Protein AF-Q00P27-F1 (afdb_monomer_lite)

Organism: Sus scrofa (NCBI:txid9823)

InterPro domains:
  IPR020831 Glyceraldehyde/Erythrose phosphate dehydrogenase family [PTHR10836] (1-33)

Foldseek 3Di:
DALWAWDPPPKDDPDPPDIDTDIDDDPPVSVVD

Radius of gyration: 12.44 Å; chains: 1; bounding box: 25×11×29 Å

pLDDT: mean 95.69, std 4.46, range [80.5, 98.44]

Structure (mmCIF, N/CA/C/O backbone):
data_AF-Q00P27-F1
#
_entry.id   AF-Q00P27-F1
#
loop_
_atom_site.group_PDB
_atom_site.id
_atom_site.type_symbol
_atom_site.label_atom_id
_atom_site.label_alt_id
_atom_site.label_comp_id
_atom_site.label_asym_id
_atom_site.label_entity_id
_atom_site.label_seq_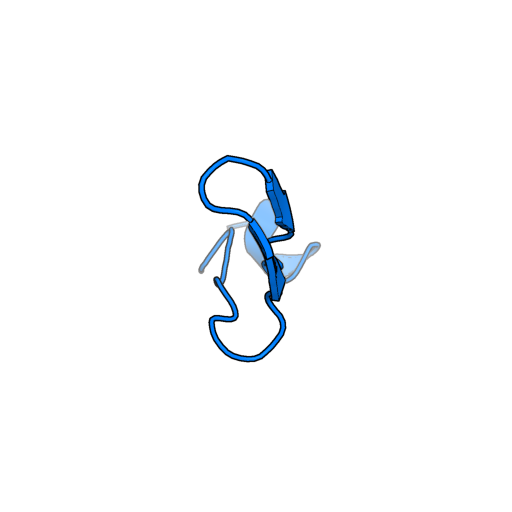id
_atom_site.pdbx_PDB_ins_code
_atom_site.Cartn_x
_atom_site.Cartn_y
_atom_site.Cartn_z
_atom_site.occupancy
_atom_site.B_iso_or_equiv
_atom_site.auth_seq_id
_atom_site.auth_comp_id
_atom_site.auth_asym_id
_atom_site.auth_atom_id
_atom_site.pdbx_PDB_model_num
ATOM 1 N N . THR A 1 1 ? 6.598 4.272 -16.885 1.00 80.62 1 THR A N 1
ATOM 2 C CA . THR A 1 1 ? 5.805 3.183 -16.253 1.00 80.62 1 THR A CA 1
ATOM 3 C C . THR A 1 1 ? 5.474 3.537 -14.822 1.00 80.62 1 THR A C 1
ATOM 5 O O . THR A 1 1 ? 5.943 4.561 -14.350 1.00 80.62 1 THR A O 1
ATOM 8 N N . HIS A 1 2 ? 4.600 2.778 -14.153 1.00 90.00 2 HIS A N 1
ATOM 9 C CA . HIS A 1 2 ? 4.178 3.093 -12.785 1.00 90.00 2 HIS A CA 1
ATOM 10 C C . HIS A 1 2 ? 5.186 2.544 -11.770 1.00 90.00 2 HIS A C 1
ATOM 12 O O . HIS A 1 2 ? 5.453 1.345 -11.757 1.00 90.00 2 HIS A O 1
ATOM 18 N N . SER A 1 3 ? 5.705 3.413 -10.901 1.00 95.31 3 SER A N 1
ATOM 19 C CA . SER A 1 3 ? 6.554 3.039 -9.760 1.00 95.31 3 SER A CA 1
ATOM 20 C C . SER A 1 3 ? 5.759 2.485 -8.572 1.00 95.31 3 SER A C 1
ATOM 22 O O . SER A 1 3 ? 6.339 1.945 -7.638 1.00 95.31 3 SER A O 1
ATOM 24 N N . SER A 1 4 ? 4.432 2.638 -8.583 1.00 96.81 4 SER A N 1
ATOM 25 C CA . SER A 1 4 ? 3.520 2.181 -7.536 1.00 96.81 4 SER A CA 1
ATOM 26 C C . SER A 1 4 ? 2.112 2.059 -8.119 1.00 96.81 4 SER A C 1
ATOM 28 O O . SER A 1 4 ? 1.582 3.025 -8.671 1.00 96.81 4 SER A O 1
ATOM 30 N N . THR A 1 5 ? 1.516 0.875 -8.017 1.00 97.62 5 THR A N 1
ATOM 31 C CA . THR A 1 5 ? 0.143 0.569 -8.432 1.00 97.62 5 THR A CA 1
ATOM 32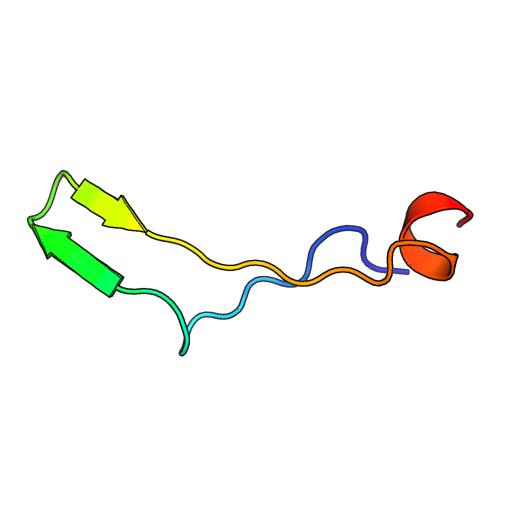 C C . THR A 1 5 ? -0.634 0.102 -7.209 1.00 97.62 5 THR A C 1
ATOM 34 O O . THR A 1 5 ? -0.487 -1.036 -6.762 1.00 97.62 5 THR A O 1
ATOM 37 N N . PHE A 1 6 ? -1.445 1.000 -6.651 1.00 97.94 6 PHE A N 1
ATOM 38 C CA . PHE A 1 6 ? -2.228 0.723 -5.450 1.00 97.94 6 PHE A CA 1
ATOM 39 C C . PHE A 1 6 ? -3.333 -0.310 -5.713 1.00 97.94 6 PHE A C 1
ATOM 41 O O . PHE A 1 6 ? -4.115 -0.161 -6.653 1.00 97.94 6 PHE A O 1
ATOM 48 N N . ASP A 1 7 ? -3.419 -1.324 -4.849 1.00 98.00 7 ASP A N 1
ATOM 49 C CA . ASP A 1 7 ? -4.448 -2.360 -4.889 1.00 98.00 7 ASP A CA 1
ATOM 50 C C . ASP A 1 7 ? -5.492 -2.115 -3.790 1.00 98.00 7 ASP A C 1
ATOM 52 O O . ASP A 1 7 ? -5.299 -2.440 -2.615 1.00 98.00 7 ASP A O 1
ATOM 56 N N . ALA A 1 8 ? -6.622 -1.530 -4.192 1.00 97.19 8 ALA A N 1
ATOM 57 C CA . ALA A 1 8 ? -7.727 -1.225 -3.289 1.00 97.19 8 ALA A CA 1
ATOM 58 C C . ALA A 1 8 ? -8.438 -2.480 -2.747 1.00 97.19 8 ALA A C 1
ATOM 60 O O . ALA A 1 8 ? -9.094 -2.395 -1.710 1.00 97.19 8 ALA A O 1
ATOM 61 N N . GLY A 1 9 ? -8.323 -3.627 -3.426 1.00 97.75 9 GLY A N 1
ATOM 62 C CA . GLY A 1 9 ? -8.976 -4.876 -3.027 1.00 97.75 9 GLY A CA 1
ATOM 63 C C . GLY A 1 9 ? -8.153 -5.712 -2.045 1.00 97.75 9 GLY A C 1
ATOM 64 O O . GLY A 1 9 ? -8.723 -6.478 -1.272 1.00 97.75 9 GLY A O 1
ATOM 65 N N . ALA A 1 10 ? -6.828 -5.556 -2.048 1.00 98.12 10 ALA A N 1
ATOM 66 C CA . ALA A 1 10 ? -5.919 -6.292 -1.165 1.00 98.12 10 ALA A CA 1
ATOM 67 C C . ALA A 1 10 ? -5.651 -5.602 0.191 1.00 98.12 10 ALA A C 1
ATOM 69 O O . ALA A 1 10 ? -4.966 -6.165 1.051 1.00 98.12 10 ALA A O 1
ATOM 70 N N . GLY A 1 11 ? -6.149 -4.378 0.389 1.00 97.44 11 GLY A N 1
ATOM 71 C CA . GLY A 1 11 ? -6.016 -3.637 1.644 1.00 97.44 11 GLY A CA 1
ATOM 72 C C . GLY A 1 11 ? -6.968 -4.118 2.746 1.00 97.44 11 GLY A C 1
ATOM 73 O O . GLY A 1 11 ? -8.007 -4.717 2.480 1.00 97.44 11 GLY A O 1
ATOM 74 N N . ILE A 1 12 ? -6.632 -3.819 4.004 1.00 98.19 12 ILE A N 1
ATOM 75 C CA . ILE A 1 12 ? -7.525 -4.049 5.151 1.00 98.19 12 ILE A CA 1
ATOM 76 C C . ILE A 1 12 ? -7.381 -2.937 6.196 1.00 98.19 12 ILE A C 1
ATOM 78 O O . ILE A 1 12 ? -6.270 -2.514 6.525 1.00 98.19 12 ILE A O 1
ATOM 82 N N . ALA A 1 13 ? -8.512 -2.480 6.733 1.00 98.31 13 ALA A N 1
ATOM 83 C CA . ALA A 1 13 ? -8.588 -1.562 7.864 1.00 98.31 13 ALA A CA 1
ATOM 84 C C . ALA A 1 13 ? -9.059 -2.323 9.109 1.00 98.31 13 ALA A C 1
ATOM 86 O O . ALA A 1 13 ? -10.090 -2.991 9.067 1.00 98.31 13 ALA A O 1
ATOM 87 N N . LEU A 1 14 ? -8.303 -2.236 10.206 1.00 98.25 14 LEU A N 1
ATOM 88 C CA . LEU A 1 14 ? -8.688 -2.843 11.485 1.00 98.25 14 LEU A CA 1
ATOM 89 C C . LEU A 1 14 ? -9.596 -1.906 12.294 1.00 98.25 14 LEU A C 1
ATOM 91 O O . LEU A 1 14 ? -10.497 -2.366 12.989 1.00 98.25 14 LEU A O 1
ATOM 95 N N . ASN A 1 15 ? -9.334 -0.600 12.221 1.00 97.81 15 ASN A N 1
ATOM 96 C CA . ASN A 1 15 ? -10.143 0.477 12.791 1.00 97.81 15 ASN A CA 1
ATOM 97 C C . ASN A 1 15 ? -9.829 1.798 12.065 1.00 97.81 15 ASN A C 1
ATOM 99 O O . ASN A 1 15 ? -8.947 1.835 11.203 1.00 97.81 15 ASN A O 1
ATOM 103 N N . ASP A 1 16 ? -10.504 2.880 12.455 1.00 98.00 16 ASP A N 1
ATOM 104 C CA . ASP A 1 16 ? -10.407 4.211 11.831 1.00 98.00 16 ASP A CA 1
ATOM 105 C C . ASP A 1 16 ? -8.988 4.812 11.824 1.00 98.00 16 ASP A C 1
ATOM 107 O O . ASP A 1 16 ? -8.711 5.753 11.080 1.00 98.00 16 ASP A O 1
ATOM 111 N N . HIS A 1 17 ? -8.072 4.273 12.633 1.00 98.06 17 HIS A N 1
ATOM 112 C CA . HIS A 1 17 ? -6.706 4.772 12.781 1.00 98.06 17 HIS A CA 1
ATOM 113 C C . HIS A 1 17 ? -5.624 3.741 12.433 1.00 98.06 17 HIS A C 1
ATOM 115 O O . HIS A 1 17 ? -4.438 4.061 12.521 1.00 98.06 17 HIS A O 1
ATOM 121 N N . PHE A 1 18 ? -5.989 2.519 12.030 1.00 98.25 18 PHE A N 1
ATOM 122 C CA . PHE A 1 18 ? -5.017 1.472 11.717 1.00 98.25 18 PHE A CA 1
ATOM 123 C C . PHE A 1 18 ? -5.381 0.700 10.449 1.00 98.25 18 PHE A C 1
ATOM 125 O O . PHE A 1 18 ? -6.328 -0.092 10.422 1.00 98.25 18 PHE A O 1
ATOM 132 N N . VAL A 1 19 ? -4.5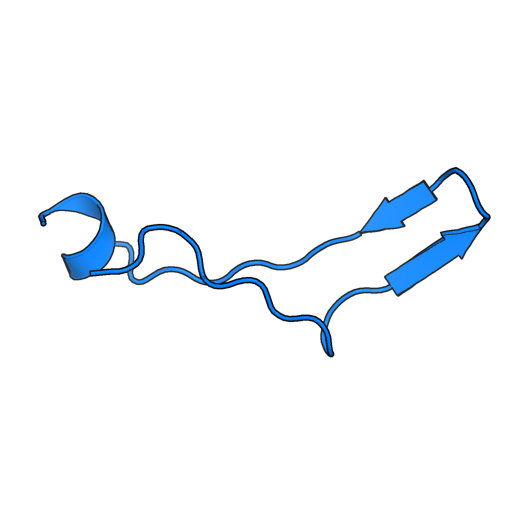79 0.914 9.402 1.00 98.12 19 VAL A N 1
ATOM 133 C CA . VAL A 1 19 ? -4.785 0.347 8.065 1.00 98.12 19 VAL A CA 1
ATOM 134 C C . VAL A 1 19 ? -3.507 -0.267 7.505 1.00 98.12 19 VAL A C 1
ATOM 136 O O . VAL A 1 19 ? -2.403 0.230 7.736 1.00 98.12 19 VAL A O 1
ATOM 139 N N . LYS A 1 20 ? -3.666 -1.334 6.721 1.00 98.44 20 LYS A N 1
ATOM 140 C CA . LYS A 1 20 ? -2.616 -1.923 5.889 1.00 98.44 20 LYS A CA 1
ATOM 141 C C . LYS A 1 20 ? -2.986 -1.729 4.421 1.00 98.44 20 LYS A C 1
ATOM 143 O O . LYS A 1 20 ? -4.031 -2.201 3.977 1.00 98.44 20 LYS A O 1
ATOM 148 N N . LEU A 1 21 ? -2.107 -1.063 3.678 1.00 98.25 21 LEU A N 1
ATOM 149 C CA . LEU A 1 21 ? -2.241 -0.819 2.241 1.00 98.25 21 LEU A CA 1
ATOM 150 C C . LEU A 1 21 ? -1.241 -1.683 1.474 1.00 98.25 21 LEU A C 1
ATOM 152 O O . LEU A 1 21 ? -0.130 -1.911 1.956 1.00 98.25 21 LEU A O 1
ATOM 156 N N . ILE A 1 22 ? -1.628 -2.139 0.283 1.00 98.31 22 ILE A N 1
ATOM 157 C CA . ILE A 1 22 ? -0.766 -2.907 -0.616 1.00 98.31 22 ILE A CA 1
ATOM 158 C C . ILE A 1 22 ? -0.617 -2.130 -1.920 1.00 98.31 22 ILE A C 1
ATOM 160 O O . ILE A 1 22 ? -1.594 -1.635 -2.481 1.00 98.31 22 ILE A O 1
ATOM 164 N N . SER A 1 23 ? 0.619 -2.014 -2.391 1.00 98.06 23 SER A N 1
ATOM 165 C CA . SER A 1 23 ? 0.923 -1.482 -3.712 1.00 98.06 23 SER A CA 1
ATOM 166 C C . SER A 1 23 ? 1.932 -2.385 -4.395 1.00 98.06 23 SER A C 1
ATOM 168 O O . SER A 1 23 ? 2.889 -2.845 -3.767 1.00 98.06 23 SER A O 1
ATOM 170 N N . TRP A 1 24 ? 1.703 -2.624 -5.678 1.00 97.94 24 TRP A N 1
ATOM 171 C CA . TRP A 1 24 ? 2.564 -3.425 -6.528 1.00 97.94 24 TRP A CA 1
ATOM 172 C C . TRP A 1 24 ? 3.403 -2.526 -7.417 1.00 97.94 24 TRP A C 1
ATOM 174 O O . TRP A 1 24 ? 2.952 -1.477 -7.877 1.00 97.94 24 TRP A O 1
ATOM 184 N N . TYR A 1 25 ? 4.613 -2.966 -7.718 1.00 96.69 25 TYR A N 1
ATOM 185 C CA . TYR A 1 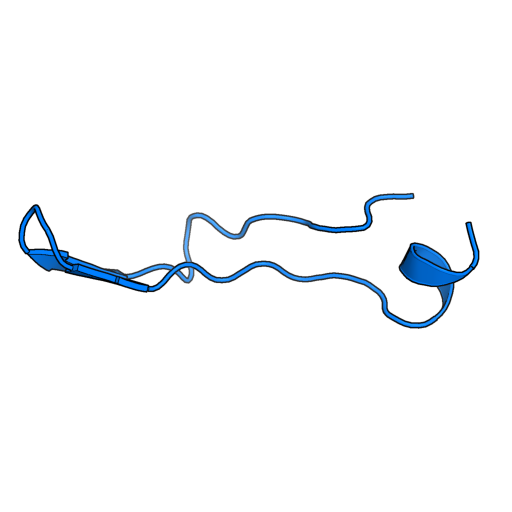25 ? 5.408 -2.360 -8.768 1.00 96.69 25 TYR A CA 1
ATOM 186 C C . TYR A 1 25 ? 6.298 -3.414 -9.409 1.00 96.69 25 TYR A C 1
ATOM 188 O O . TYR A 1 25 ? 6.706 -4.380 -8.766 1.00 96.69 25 TYR A O 1
ATOM 196 N N . ASP A 1 26 ? 6.576 -3.210 -10.691 1.00 97.12 26 ASP A N 1
ATOM 197 C CA . ASP A 1 26 ? 7.617 -3.943 -11.393 1.00 97.12 26 ASP A CA 1
ATOM 198 C C . ASP A 1 26 ? 8.965 -3.357 -10.958 1.00 97.12 26 ASP A C 1
ATOM 200 O O . ASP A 1 26 ? 9.258 -2.190 -11.224 1.00 97.12 26 ASP A O 1
ATOM 204 N N . ASN A 1 27 ? 9.767 -4.122 -10.222 1.00 95.31 27 ASN A N 1
ATOM 205 C CA . ASN A 1 27 ? 11.021 -3.620 -9.664 1.00 95.31 27 ASN A CA 1
ATOM 206 C C . ASN A 1 27 ? 12.124 -3.450 -10.716 1.00 95.31 27 ASN A C 1
ATOM 208 O O . ASN A 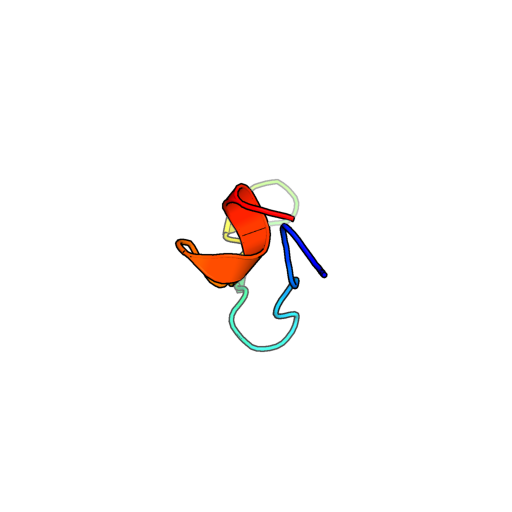1 27 ? 13.066 -2.703 -10.466 1.00 95.31 27 ASN A O 1
ATOM 212 N N . GLU A 1 28 ? 12.035 -4.128 -11.860 1.00 96.44 28 GLU A N 1
ATOM 213 C CA . GLU A 1 28 ? 13.041 -4.047 -12.921 1.00 96.44 28 GLU A CA 1
ATOM 214 C C . GLU A 1 28 ? 12.700 -2.906 -13.873 1.00 96.44 28 GLU A C 1
ATOM 216 O O . GLU A 1 28 ? 13.503 -1.995 -14.082 1.00 96.44 28 GLU A O 1
ATOM 221 N N . PHE A 1 29 ? 11.480 -2.903 -14.402 1.00 93.69 29 PHE A N 1
ATOM 222 C CA . PHE A 1 29 ? 11.041 -1.922 -15.382 1.00 93.69 29 PHE A CA 1
ATOM 223 C C . PHE A 1 29 ? 10.487 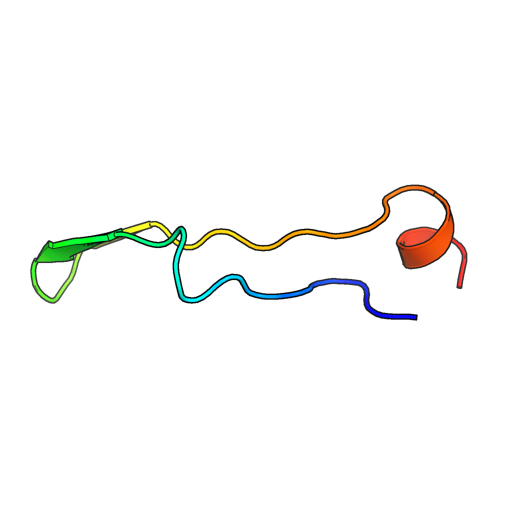-0.654 -14.737 1.00 93.69 29 PHE A C 1
ATOM 225 O O . PHE A 1 29 ? 10.606 0.424 -15.305 1.00 93.69 29 PHE A O 1
ATOM 232 N N . GLY A 1 30 ? 9.867 -0.745 -13.562 1.00 91.44 30 GLY A N 1
ATOM 233 C CA . GLY A 1 30 ? 9.339 0.423 -12.854 1.00 91.44 30 GLY A CA 1
ATOM 234 C C . GLY A 1 30 ? 10.430 1.287 -12.220 1.00 91.44 30 GLY A C 1
ATOM 235 O O . GLY A 1 30 ? 10.254 2.498 -12.141 1.00 91.44 30 GLY A O 1
ATOM 236 N N . TYR A 1 31 ? 11.554 0.690 -11.807 1.00 91.44 31 TYR A N 1
ATOM 237 C CA . TYR A 1 31 ? 12.710 1.430 -11.286 1.00 91.44 31 TYR A CA 1
ATOM 238 C C . TYR A 1 31 ? 13.614 1.987 -12.395 1.00 91.44 31 TYR A C 1
ATOM 240 O O . TYR A 1 31 ? 14.204 3.049 -12.227 1.00 91.44 31 TYR A O 1
ATOM 248 N N . SER A 1 32 ? 13.734 1.274 -13.518 1.00 92.31 32 SER A N 1
ATOM 249 C CA . SER A 1 32 ? 14.665 1.633 -14.601 1.00 92.31 32 SER A CA 1
ATOM 250 C C . SER A 1 32 ? 14.085 2.594 -15.650 1.00 92.31 32 SER A C 1
ATOM 252 O O . SER A 1 32 ? 14.782 2.913 -16.612 1.00 92.31 32 SER A O 1
ATOM 254 N N . ASN A 1 33 ? 12.817 2.998 -15.520 1.00 80.50 33 ASN A N 1
ATOM 255 C CA . ASN A 1 33 ? 12.128 3.929 -16.428 1.00 80.50 33 ASN A CA 1
ATOM 256 C C . ASN A 1 33 ? 12.315 5.379 -15.987 1.00 80.50 33 ASN A C 1
ATOM 258 O O . ASN A 1 33 ? 12.526 6.222 -16.884 1.00 80.50 33 ASN A O 1
#

Sequence (33 aa):
THSSTFDAGAGIALNDHFVKLISWYDNEFGYSN

Secondary structure (DSSP, 8-state):
--S-EEEEEEEEEEETTEEEEEEE--TTTTT--